Protein AF-A0A6G8S3D9-F1 (afdb_monomer_lite)

Sequence (100 aa):
MKVSKEKIVLEEFAAFEKGRIFSILDFSVYINDKKLRWILRHQFEKGEVIMAFPTIYYKVKMNSFFPDKILSPSIVLALEALTKRTGQKFQHDGGMVILP

pLDDT: mean 85.48, std 13.28, range [42.31, 96.5]

Secondary structure (DSSP, 8-state):
----HHHHHHHHHHHSPTT-EE-GGGSSS---HHHHHHHTHHHHHTTSEEEEETTEEEE--B-SSSTTSBPPPPHHHHHHHHHHHHSPPPPSSSS-----

Radius of gyration: 15.73 Å; chains: 1; bounding box: 35×42×52 Å

Organism: NCBI:txid2715163

Foldseek 3Di:
DDDDPLNQLVVQVVPDDALDKDAQVSGPDRDDLVVSCVSCVVCVVVVQWDALDVRMIHRWDADPVHRVDTDRRDPVNVQVNVCVVVVDHDDPDPDDDPDD

Structure (mmCIF, N/CA/C/O backbone):
data_AF-A0A6G8S3D9-F1
#
_entry.id   AF-A0A6G8S3D9-F1
#
loop_
_atom_site.group_PDB
_atom_site.id
_atom_site.type_symbol
_atom_site.label_atom_id
_atom_site.label_alt_id
_atom_site.label_comp_id
_atom_site.label_asym_id
_atom_site.label_entity_id
_atom_site.label_seq_id
_atom_site.pdbx_PDB_ins_code
_atom_site.Cartn_x
_atom_site.Cartn_y
_atom_site.Cartn_z
_atom_site.occupancy
_atom_site.B_iso_or_equiv
_atom_site.auth_seq_id
_atom_site.auth_comp_id
_atom_site.auth_asym_id
_atom_site.auth_atom_id
_atom_site.pdbx_PDB_model_num
ATOM 1 N N . MET A 1 1 ? -3.474 2.365 27.666 1.00 47.78 1 MET A N 1
ATOM 2 C CA . MET A 1 1 ? -3.571 3.389 26.597 1.00 47.78 1 MET A CA 1
ATOM 3 C C . MET A 1 1 ? -4.272 2.778 25.392 1.00 47.78 1 MET A C 1
ATOM 5 O O . MET A 1 1 ? -3.824 1.736 24.935 1.00 47.78 1 MET A O 1
ATOM 9 N N . LYS A 1 2 ? -5.364 3.372 24.887 1.00 56.81 2 LYS A N 1
ATOM 10 C CA . LYS A 1 2 ? -5.937 2.965 23.590 1.00 56.81 2 LYS A CA 1
ATOM 11 C C . LYS A 1 2 ? -5.004 3.467 22.486 1.00 56.81 2 LYS A C 1
ATOM 13 O O . LYS A 1 2 ? -4.832 4.674 22.348 1.00 56.81 2 LYS A O 1
ATOM 18 N N . VAL A 1 3 ? -4.382 2.559 21.740 1.00 70.88 3 VAL A N 1
ATOM 19 C CA . VAL A 1 3 ? -3.622 2.912 20.532 1.00 70.88 3 VAL A CA 1
ATOM 20 C C . VAL A 1 3 ? -4.621 3.413 19.483 1.00 70.88 3 VAL A C 1
ATOM 22 O O . VAL A 1 3 ? -5.669 2.796 19.284 1.00 70.88 3 VAL A O 1
ATOM 25 N N . SER A 1 4 ? -4.355 4.563 18.859 1.00 90.75 4 SER A N 1
ATOM 26 C CA . SER A 1 4 ? -5.237 5.101 17.819 1.00 90.75 4 SER A CA 1
ATOM 27 C C . SER A 1 4 ? -5.145 4.246 16.551 1.00 90.75 4 SER A C 1
ATOM 29 O O . SER A 1 4 ? -4.076 3.741 16.212 1.00 90.75 4 SER A O 1
ATOM 31 N N . LYS A 1 5 ? -6.256 4.105 15.814 1.00 91.50 5 LYS A N 1
ATOM 32 C CA . LYS A 1 5 ? -6.272 3.370 14.533 1.00 91.50 5 LYS A CA 1
ATOM 33 C C . LYS A 1 5 ? -5.219 3.896 13.554 1.00 91.50 5 LYS A C 1
ATOM 35 O O . LYS A 1 5 ? -4.608 3.123 12.837 1.00 91.50 5 LYS A O 1
ATOM 40 N N . GLU A 1 6 ? -4.991 5.207 13.554 1.00 93.50 6 GLU A N 1
ATOM 41 C CA . GLU A 1 6 ? -3.998 5.864 12.698 1.00 93.50 6 GLU A CA 1
ATOM 42 C C . GLU A 1 6 ? -2.576 5.393 13.003 1.00 93.50 6 GLU A C 1
ATOM 44 O O . GLU A 1 6 ? -1.813 5.124 12.081 1.00 93.50 6 GLU A O 1
ATOM 49 N N . LYS A 1 7 ? -2.241 5.231 14.289 1.00 94.44 7 LYS A N 1
ATOM 50 C CA . LYS A 1 7 ? -0.931 4.732 14.702 1.00 94.44 7 LYS A CA 1
ATOM 51 C C . LYS A 1 7 ? -0.706 3.292 14.230 1.00 94.44 7 LYS A C 1
ATOM 53 O O . LYS A 1 7 ? 0.344 3.019 13.665 1.00 94.44 7 LYS A O 1
ATOM 58 N N . ILE A 1 8 ? -1.712 2.425 14.374 1.00 95.50 8 ILE A N 1
ATOM 59 C CA . ILE A 1 8 ? -1.645 1.030 13.898 1.00 95.50 8 ILE A CA 1
ATOM 60 C C . ILE A 1 8 ? -1.383 0.991 12.387 1.00 95.50 8 ILE A C 1
ATOM 62 O O . ILE A 1 8 ? -0.481 0.301 11.931 1.00 95.50 8 ILE A O 1
ATOM 66 N N . VAL A 1 9 ? -2.117 1.794 11.612 1.00 95.56 9 VAL A N 1
ATOM 67 C CA . VAL A 1 9 ? -1.964 1.858 10.149 1.00 95.56 9 VAL A CA 1
ATOM 68 C C . VAL A 1 9 ? -0.567 2.321 9.742 1.00 95.56 9 VAL A C 1
ATOM 70 O O . VAL A 1 9 ? 0.013 1.763 8.815 1.00 95.56 9 VAL A O 1
ATOM 73 N N . LEU A 1 10 ? -0.016 3.331 10.420 1.00 95.94 10 LEU A N 1
ATOM 74 C CA . LEU A 1 10 ? 1.334 3.822 10.136 1.00 95.94 10 LEU A CA 1
ATOM 75 C C . LEU A 1 10 ? 2.411 2.781 10.473 1.00 95.94 10 LEU A C 1
ATOM 77 O O . LEU A 1 10 ? 3.363 2.634 9.709 1.00 95.94 10 LEU A O 1
ATOM 81 N N . GLU A 1 11 ? 2.253 2.050 11.577 1.00 96.19 11 GLU A N 1
ATOM 82 C CA . GLU A 1 11 ? 3.165 0.973 11.985 1.00 96.19 11 GLU A CA 1
ATOM 83 C C . GLU A 1 11 ? 3.124 -0.205 10.998 1.00 96.19 11 GLU A C 1
ATOM 85 O O . GLU A 1 11 ? 4.169 -0.642 10.513 1.00 96.19 11 GLU A O 1
ATOM 90 N N . GLU A 1 12 ? 1.929 -0.665 10.621 1.00 96.50 12 GLU A N 1
ATOM 91 C CA . GLU A 1 12 ? 1.750 -1.727 9.621 1.00 96.50 12 GLU A CA 1
ATOM 92 C C . GLU A 1 12 ? 2.281 -1.307 8.246 1.00 96.50 12 GLU A C 1
ATOM 94 O O . GLU A 1 12 ? 3.009 -2.060 7.594 1.00 96.50 12 GLU A O 1
ATOM 99 N N . PHE A 1 13 ? 1.999 -0.069 7.823 1.00 96.38 13 PHE A N 1
ATOM 100 C CA . PHE A 1 13 ? 2.544 0.474 6.582 1.00 96.38 13 PHE A CA 1
ATOM 101 C C . PHE A 1 13 ? 4.076 0.527 6.612 1.00 96.38 13 PHE A C 1
ATOM 103 O O . PHE A 1 13 ? 4.724 0.200 5.612 1.00 96.3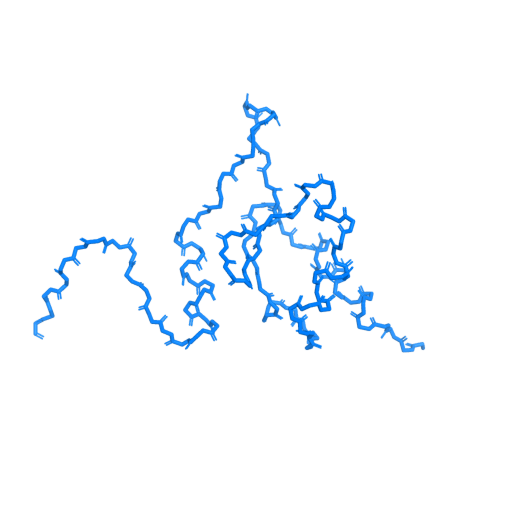8 13 PHE A O 1
ATOM 110 N N . ALA A 1 14 ? 4.680 0.933 7.732 1.00 96.00 14 ALA A N 1
ATOM 111 C CA . ALA A 1 14 ? 6.132 0.967 7.875 1.00 96.00 14 ALA A CA 1
ATOM 112 C C . ALA A 1 14 ? 6.742 -0.433 7.702 1.00 96.00 14 ALA A C 1
ATOM 114 O O . ALA A 1 14 ? 7.754 -0.555 7.007 1.00 96.00 14 ALA A O 1
ATOM 115 N N . ALA A 1 15 ? 6.076 -1.467 8.226 1.00 96.31 15 ALA A N 1
ATOM 116 C CA . ALA A 1 15 ? 6.486 -2.866 8.117 1.00 96.31 15 ALA A CA 1
ATOM 117 C C . ALA A 1 15 ? 6.360 -3.459 6.700 1.00 96.31 15 ALA A C 1
ATOM 119 O O . ALA A 1 15 ? 7.013 -4.456 6.399 1.00 96.31 15 ALA A O 1
ATOM 120 N N . PHE A 1 16 ? 5.563 -2.866 5.802 1.00 94.81 16 PHE A N 1
ATOM 121 C CA . PHE A 1 16 ? 5.492 -3.334 4.415 1.00 94.81 16 PHE A CA 1
ATOM 122 C C . PHE A 1 16 ? 6.837 -3.203 3.696 1.00 94.81 16 PHE A C 1
ATOM 124 O O . PHE A 1 16 ? 7.507 -2.171 3.760 1.00 94.81 16 PHE A O 1
ATOM 131 N N . GLU A 1 17 ? 7.205 -4.214 2.919 1.00 94.62 17 GLU A N 1
ATOM 132 C CA . GLU A 1 17 ? 8.394 -4.147 2.075 1.00 94.62 17 GLU A CA 1
ATOM 133 C C . GLU A 1 17 ? 8.225 -3.130 0.936 1.00 94.62 17 GLU A C 1
ATOM 135 O O . GLU A 1 17 ? 7.135 -2.938 0.386 1.00 94.62 17 GLU A O 1
ATOM 140 N N . LYS A 1 18 ? 9.323 -2.474 0.542 1.00 94.19 18 LYS A N 1
ATOM 141 C CA . LYS A 1 18 ? 9.343 -1.679 -0.694 1.00 94.19 18 LYS A CA 1
ATOM 142 C C . LYS A 1 18 ? 9.120 -2.608 -1.885 1.00 94.19 18 LYS A C 1
ATOM 144 O O . LYS A 1 18 ? 9.763 -3.649 -1.993 1.00 94.19 18 LYS A O 1
ATOM 149 N N . GLY A 1 19 ? 8.260 -2.205 -2.809 1.00 92.94 19 GLY A N 1
ATOM 150 C CA . GLY A 1 19 ? 7.856 -3.020 -3.954 1.00 92.94 19 GLY A CA 1
ATOM 151 C C . GLY A 1 19 ? 6.559 -3.788 -3.717 1.00 92.94 19 GLY A C 1
ATOM 152 O O . GLY A 1 19 ? 6.105 -4.511 -4.601 1.00 92.94 19 GLY A O 1
ATOM 153 N N . ARG A 1 20 ? 5.949 -3.637 -2.538 1.00 92.38 20 ARG A N 1
ATOM 154 C CA . ARG A 1 20 ? 4.680 -4.276 -2.206 1.00 92.38 20 ARG A CA 1
ATOM 155 C C . ARG A 1 20 ? 3.496 -3.498 -2.772 1.00 92.38 20 ARG A C 1
ATOM 157 O O . ARG A 1 20 ? 3.423 -2.273 -2.656 1.00 92.38 20 ARG A O 1
ATOM 164 N N . ILE A 1 21 ? 2.530 -4.240 -3.303 1.00 92.94 21 ILE A N 1
ATOM 165 C CA . ILE A 1 21 ? 1.181 -3.752 -3.591 1.00 92.94 21 ILE A CA 1
ATOM 166 C C . ILE A 1 21 ? 0.287 -4.043 -2.387 1.00 92.94 21 ILE A C 1
ATOM 168 O O . ILE A 1 21 ? 0.382 -5.115 -1.791 1.00 92.94 21 ILE A O 1
ATOM 172 N N . PHE A 1 22 ? -0.556 -3.085 -2.014 1.00 92.56 22 PHE A N 1
ATOM 173 C CA . PHE A 1 22 ? -1.444 -3.207 -0.864 1.00 92.56 22 PHE A CA 1
ATOM 174 C C . PHE A 1 22 ? -2.764 -2.457 -1.067 1.00 92.56 22 PHE A C 1
ATOM 176 O O . PHE A 1 22 ? -2.911 -1.593 -1.936 1.00 92.56 22 PHE A O 1
ATOM 183 N N . SER A 1 23 ? -3.737 -2.792 -0.232 1.00 91.38 23 SER A N 1
ATOM 184 C CA . SER A 1 23 ? -5.071 -2.204 -0.180 1.00 91.38 23 SER A CA 1
ATOM 185 C C . SER A 1 23 ? -5.500 -1.985 1.275 1.00 91.38 23 SER A C 1
ATOM 187 O O . SER A 1 23 ? -4.776 -2.319 2.208 1.00 91.38 23 SER A O 1
ATOM 189 N N . ILE A 1 24 ? -6.710 -1.460 1.487 1.00 91.19 24 ILE A N 1
ATOM 190 C CA . ILE A 1 24 ? -7.284 -1.339 2.837 1.00 91.19 24 ILE A CA 1
ATOM 191 C C . ILE A 1 24 ? -7.443 -2.691 3.554 1.00 91.19 24 ILE A C 1
ATOM 193 O O . ILE A 1 24 ? -7.511 -2.713 4.776 1.00 91.19 24 ILE A O 1
ATOM 197 N N . LEU A 1 25 ? -7.521 -3.801 2.809 1.00 90.25 25 LEU A N 1
ATOM 198 C CA . LEU A 1 25 ? -7.729 -5.143 3.361 1.00 90.25 25 LEU A CA 1
ATOM 199 C C . LEU A 1 25 ? -6.448 -5.754 3.941 1.00 90.25 25 LEU A C 1
ATOM 201 O O . LEU A 1 25 ? -6.522 -6.750 4.650 1.00 90.25 25 LEU A O 1
ATOM 205 N N . ASP A 1 26 ? -5.286 -5.173 3.636 1.00 91.94 26 ASP A N 1
ATOM 206 C CA . ASP A 1 26 ? -3.994 -5.626 4.156 1.00 91.94 26 ASP A CA 1
ATOM 207 C C . ASP A 1 26 ? -3.717 -5.129 5.586 1.00 91.94 26 ASP A C 1
ATOM 209 O O . ASP A 1 26 ? -2.746 -5.567 6.199 1.00 91.94 26 ASP A O 1
ATOM 213 N N . PHE A 1 27 ? -4.542 -4.217 6.109 1.00 93.19 27 PHE A N 1
ATOM 214 C CA . PHE A 1 27 ? -4.409 -3.670 7.460 1.00 93.19 27 PHE A CA 1
ATOM 215 C C . PHE A 1 27 ? -5.283 -4.443 8.452 1.00 93.19 27 PHE A C 1
ATOM 217 O O . PHE A 1 27 ? -6.410 -4.829 8.129 1.00 93.19 27 PHE A O 1
ATOM 224 N N . SER A 1 28 ? -4.810 -4.620 9.690 1.00 94.31 28 SER A N 1
ATOM 225 C CA . SER A 1 28 ? -5.583 -5.332 10.728 1.00 94.31 28 SER A CA 1
ATOM 226 C C . SER A 1 28 ? -6.799 -4.543 11.220 1.00 94.31 28 SER A C 1
ATOM 228 O O . SER A 1 28 ? -7.739 -5.104 11.789 1.00 94.31 28 SER A O 1
ATOM 230 N N . VAL A 1 29 ? -6.796 -3.227 10.998 1.00 93.81 29 VAL A N 1
ATOM 231 C CA . VAL A 1 29 ? -7.876 -2.324 11.386 1.00 93.81 29 VAL A CA 1
ATOM 232 C C . VAL A 1 29 ? -8.652 -1.844 10.172 1.00 93.81 29 VAL A C 1
ATOM 234 O O . VAL A 1 29 ? -8.095 -1.348 9.197 1.00 93.81 29 VAL A O 1
ATOM 237 N N . TYR A 1 30 ? -9.980 -1.895 10.274 1.00 90.75 30 TYR A N 1
ATOM 238 C CA . TYR A 1 30 ? -10.829 -1.341 9.229 1.00 90.75 30 TYR A C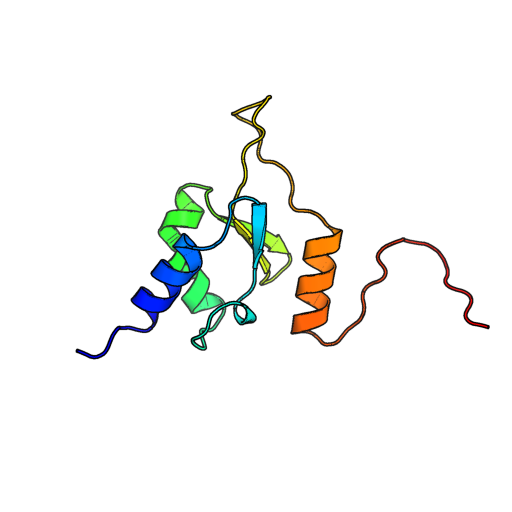A 1
ATOM 239 C C . TYR A 1 30 ? -10.676 0.185 9.135 1.00 90.75 30 TYR A C 1
ATOM 241 O O . TYR A 1 30 ? -10.967 0.925 10.090 1.00 90.75 30 TYR A O 1
ATOM 249 N N . ILE A 1 31 ? -10.287 0.636 7.943 1.00 91.06 31 ILE A N 1
ATOM 250 C CA . ILE A 1 31 ? -10.224 2.029 7.505 1.00 91.06 31 ILE A CA 1
ATOM 251 C C . ILE A 1 31 ? -10.795 2.137 6.089 1.00 91.06 31 ILE A C 1
ATOM 253 O O . ILE A 1 31 ? -10.611 1.254 5.255 1.00 91.06 31 ILE A O 1
ATOM 257 N N . ASN A 1 32 ? -11.487 3.236 5.796 1.00 91.88 32 ASN A N 1
ATOM 258 C CA . ASN A 1 32 ? -11.924 3.508 4.429 1.00 91.88 32 ASN A CA 1
ATOM 259 C C . ASN A 1 32 ? -10.794 4.142 3.600 1.00 91.88 32 ASN A C 1
ATOM 261 O O . ASN A 1 32 ? -9.838 4.699 4.142 1.00 91.88 32 ASN A O 1
ATOM 265 N N . ASP A 1 33 ? -10.940 4.099 2.276 1.00 91.31 33 ASP A N 1
ATOM 266 C CA . ASP A 1 33 ? -9.926 4.569 1.323 1.00 91.31 33 ASP A CA 1
ATOM 267 C C . ASP A 1 33 ? -9.559 6.050 1.522 1.00 91.31 33 ASP A C 1
ATOM 269 O O . ASP A 1 33 ? -8.385 6.414 1.548 1.00 91.31 33 ASP A O 1
ATOM 273 N N . LYS A 1 34 ? -10.560 6.911 1.747 1.00 93.75 34 LYS A N 1
ATOM 274 C CA . LYS A 1 34 ? -10.354 8.350 1.976 1.00 93.75 34 LYS A CA 1
ATOM 275 C C . LYS A 1 34 ? -9.519 8.601 3.233 1.00 93.75 34 LYS A C 1
ATOM 277 O O . LYS A 1 34 ? -8.630 9.451 3.224 1.00 93.75 34 LYS A O 1
ATOM 282 N N . LYS A 1 35 ? -9.790 7.858 4.309 1.00 94.44 35 LYS A N 1
ATOM 283 C CA . LYS A 1 35 ? -9.054 7.960 5.568 1.00 94.44 35 LYS A CA 1
ATOM 284 C C . LYS A 1 35 ? -7.644 7.387 5.427 1.00 94.44 35 LYS A C 1
ATOM 286 O O . LYS A 1 35 ? -6.724 8.027 5.918 1.00 94.44 35 LYS A O 1
ATOM 291 N N . LEU A 1 36 ? -7.457 6.274 4.710 1.00 95.12 36 LEU A N 1
ATOM 292 C CA . LEU A 1 36 ? -6.125 5.736 4.405 1.00 95.12 36 LEU A CA 1
ATOM 293 C C . LEU A 1 36 ? -5.262 6.768 3.668 1.00 95.12 36 LEU A C 1
ATOM 295 O O . LEU A 1 36 ? -4.145 7.047 4.095 1.00 95.12 36 LEU A O 1
ATOM 299 N N . ARG A 1 37 ? -5.793 7.390 2.607 1.00 94.81 37 ARG A N 1
ATOM 300 C CA . ARG A 1 37 ? -5.076 8.440 1.861 1.00 94.81 37 ARG A CA 1
ATOM 301 C C . ARG A 1 37 ? -4.712 9.634 2.726 1.00 94.81 37 ARG A C 1
ATOM 303 O O . ARG A 1 37 ? -3.650 10.212 2.548 1.00 94.81 37 ARG A O 1
ATOM 310 N N . TRP A 1 38 ? -5.597 10.004 3.649 1.00 95.88 38 TRP A N 1
ATOM 311 C CA . TRP A 1 38 ? -5.323 11.080 4.592 1.00 95.88 38 TRP A CA 1
ATOM 312 C C . TRP A 1 38 ? -4.215 10.698 5.584 1.00 95.88 38 TRP A C 1
ATOM 314 O O . TRP A 1 38 ? -3.307 11.494 5.792 1.00 95.88 38 TRP A O 1
ATOM 324 N N . ILE A 1 39 ? -4.248 9.478 6.137 1.00 95.75 39 ILE A N 1
ATOM 325 C CA . ILE A 1 39 ? -3.212 8.964 7.052 1.00 95.75 39 ILE A CA 1
ATOM 326 C C . ILE A 1 39 ? -1.847 8.906 6.348 1.00 95.75 39 ILE A C 1
ATOM 328 O O . ILE A 1 39 ? -0.849 9.325 6.924 1.00 95.75 39 ILE A O 1
ATOM 332 N N . LEU A 1 40 ? -1.806 8.432 5.099 1.00 96.25 40 LEU A N 1
ATOM 333 C CA . LEU A 1 40 ? -0.576 8.283 4.311 1.00 96.25 40 LEU A CA 1
ATOM 334 C C . LEU A 1 40 ? -0.217 9.520 3.473 1.00 96.25 40 LEU A C 1
ATOM 336 O O . LEU A 1 40 ? 0.620 9.437 2.573 1.00 96.25 40 LEU A O 1
ATOM 340 N N . ARG A 1 41 ? -0.855 10.672 3.715 1.00 96.25 41 ARG A N 1
ATOM 341 C CA . ARG A 1 41 ? -0.713 11.866 2.867 1.00 96.25 41 ARG A CA 1
ATOM 342 C C . ARG A 1 41 ? 0.747 12.281 2.680 1.00 96.25 41 ARG A C 1
ATOM 344 O O . ARG A 1 41 ? 1.164 12.544 1.557 1.00 96.25 41 ARG A O 1
ATOM 351 N N . HIS A 1 42 ? 1.526 12.292 3.756 1.00 96.38 42 HIS A N 1
ATOM 352 C CA . HIS A 1 42 ? 2.937 12.668 3.689 1.00 96.38 42 HIS A CA 1
ATOM 353 C C . HIS A 1 42 ? 3.775 11.688 2.862 1.00 96.38 42 HIS A C 1
ATOM 355 O O . HIS A 1 42 ? 4.717 12.098 2.191 1.00 96.38 42 HIS A O 1
ATOM 361 N N . GLN A 1 43 ? 3.432 10.400 2.870 1.00 96.19 43 GLN A N 1
ATOM 362 C CA . GLN A 1 43 ? 4.100 9.390 2.053 1.00 96.19 43 GLN A CA 1
ATOM 363 C C . GLN A 1 43 ? 3.768 9.562 0.566 1.00 96.19 43 GLN A C 1
ATOM 365 O O . GLN A 1 43 ? 4.647 9.371 -0.273 1.00 96.19 43 GLN A O 1
ATOM 370 N N . PHE A 1 44 ? 2.544 9.984 0.228 1.00 94.56 44 PHE A N 1
ATOM 371 C CA . PHE A 1 44 ? 2.203 10.387 -1.142 1.00 94.56 44 PHE A CA 1
ATOM 372 C C . PHE A 1 44 ? 2.995 11.618 -1.587 1.00 94.56 44 PHE A C 1
ATOM 374 O O . PHE A 1 44 ? 3.569 11.610 -2.671 1.00 94.56 44 PHE A O 1
ATOM 381 N N . GLU A 1 45 ? 3.064 12.654 -0.746 1.00 95.31 45 GLU A N 1
ATOM 382 C CA . GLU A 1 45 ? 3.802 13.893 -1.041 1.00 95.31 45 GLU A CA 1
ATOM 383 C C . GLU A 1 45 ? 5.302 13.631 -1.269 1.00 95.31 45 GLU A C 1
ATOM 385 O O . GLU A 1 45 ? 5.922 14.280 -2.106 1.00 95.31 45 GLU A O 1
ATOM 390 N N . LYS A 1 46 ? 5.874 12.638 -0.577 1.00 93.44 46 LYS A N 1
ATOM 391 C CA . LYS A 1 46 ? 7.265 12.190 -0.760 1.00 93.44 46 LYS A CA 1
ATOM 392 C C . LYS A 1 46 ? 7.479 11.230 -1.935 1.00 93.44 46 LYS A C 1
ATOM 394 O O . LYS A 1 46 ? 8.619 10.868 -2.213 1.00 93.44 46 LYS A O 1
ATOM 399 N N . GLY A 1 47 ? 6.413 10.767 -2.588 1.00 91.88 47 GLY A N 1
ATOM 400 C CA . GLY A 1 47 ? 6.500 9.734 -3.623 1.00 91.88 47 GLY A CA 1
ATOM 401 C C . GLY A 1 47 ? 6.867 8.341 -3.092 1.00 91.88 47 GLY A C 1
ATOM 402 O O . GLY A 1 47 ? 7.309 7.493 -3.858 1.00 91.88 47 GLY A O 1
ATOM 403 N N . GLU A 1 48 ? 6.690 8.076 -1.794 1.00 94.62 48 GLU A N 1
ATOM 404 C CA . GLU A 1 48 ? 6.901 6.747 -1.193 1.00 94.62 48 GLU A CA 1
ATOM 405 C C . GLU A 1 48 ? 5.730 5.794 -1.470 1.00 94.62 48 GLU A C 1
ATOM 407 O O . GLU A 1 48 ? 5.879 4.569 -1.404 1.00 94.62 48 GLU A O 1
ATOM 412 N N . VAL A 1 49 ? 4.559 6.353 -1.782 1.00 95.69 49 VAL A N 1
ATOM 413 C CA . VAL A 1 49 ? 3.356 5.617 -2.168 1.00 95.69 49 VAL A CA 1
ATOM 414 C C . VAL A 1 49 ? 2.792 6.222 -3.440 1.00 95.69 49 VAL A C 1
ATOM 416 O O . VAL A 1 49 ? 2.617 7.434 -3.539 1.00 95.69 49 VAL A O 1
ATOM 419 N N . ILE A 1 50 ? 2.451 5.361 -4.394 1.00 92.81 50 ILE A N 1
ATOM 420 C CA . ILE A 1 50 ? 1.702 5.744 -5.592 1.00 92.81 50 ILE A CA 1
ATOM 421 C C . ILE A 1 50 ? 0.459 4.871 -5.731 1.00 92.81 50 ILE A C 1
ATOM 423 O O . ILE A 1 50 ? 0.381 3.769 -5.185 1.00 92.81 50 ILE A O 1
ATOM 427 N N . MET A 1 51 ? -0.532 5.365 -6.466 1.00 90.56 51 MET A N 1
ATOM 428 C CA . MET A 1 51 ? -1.698 4.565 -6.822 1.00 90.56 51 MET A CA 1
ATOM 429 C C . MET A 1 51 ? -1.364 3.710 -8.044 1.00 90.56 51 MET A C 1
ATOM 431 O O . MET A 1 51 ? -1.016 4.251 -9.089 1.00 90.56 51 MET A O 1
ATOM 435 N N . ALA A 1 52 ? -1.473 2.390 -7.906 1.00 86.62 52 ALA A N 1
ATOM 436 C CA . ALA A 1 52 ? -1.259 1.458 -9.014 1.00 86.62 52 ALA A CA 1
ATOM 437 C C . ALA A 1 52 ? -2.548 1.233 -9.821 1.00 86.62 52 ALA A C 1
ATOM 439 O O . ALA A 1 52 ? -2.513 1.085 -11.037 1.00 86.62 52 ALA A O 1
ATOM 440 N N . PHE A 1 53 ? -3.689 1.222 -9.132 1.00 81.88 53 PHE A N 1
ATOM 441 C CA . PHE A 1 53 ? -5.030 1.058 -9.693 1.00 81.88 53 PHE A CA 1
ATOM 442 C C . PHE A 1 53 ? -6.039 1.682 -8.712 1.00 81.88 53 PHE A C 1
ATOM 444 O O . PHE A 1 53 ? -5.677 1.851 -7.542 1.00 81.88 53 PHE A O 1
ATOM 451 N N . PRO A 1 54 ? -7.284 2.038 -9.100 1.00 85.12 54 PRO A N 1
ATOM 452 C CA . PRO A 1 54 ? -8.287 2.509 -8.153 1.00 85.12 54 PRO A CA 1
ATOM 453 C C . PRO A 1 54 ? -8.289 1.718 -6.846 1.00 85.12 54 PRO A C 1
ATOM 455 O O . PRO A 1 54 ? -8.527 0.513 -6.830 1.00 85.12 54 PRO A O 1
ATOM 458 N N . THR A 1 55 ? -8.019 2.422 -5.741 1.00 86.69 55 THR A N 1
ATOM 459 C CA . THR A 1 55 ? -8.014 1.899 -4.362 1.00 86.69 55 THR A CA 1
ATOM 460 C C . THR A 1 55 ? -6.954 0.828 -4.045 1.00 86.69 55 THR A C 1
ATOM 462 O O . THR A 1 55 ? -7.046 0.151 -3.016 1.00 86.69 55 THR A O 1
ATOM 465 N N . ILE A 1 56 ? -5.947 0.694 -4.913 1.00 89.38 56 ILE A N 1
ATOM 466 C CA . ILE A 1 56 ? -4.770 -0.160 -4.750 1.00 89.38 56 ILE A CA 1
ATOM 467 C C . ILE A 1 56 ? -3.515 0.698 -4.838 1.00 89.38 56 ILE A C 1
ATOM 469 O O . ILE A 1 56 ? -3.336 1.521 -5.741 1.00 89.38 56 ILE A O 1
ATOM 473 N N . TYR A 1 57 ? -2.626 0.468 -3.888 1.00 93.44 57 TYR A N 1
ATOM 474 C CA . TYR A 1 57 ? -1.457 1.288 -3.647 1.00 93.44 57 TYR A CA 1
ATOM 475 C C . TYR A 1 57 ? -0.192 0.469 -3.823 1.00 93.44 57 TYR A C 1
ATOM 477 O O . TYR A 1 57 ? -0.178 -0.744 -3.624 1.00 93.44 57 TYR A O 1
ATOM 485 N N . TYR A 1 58 ? 0.882 1.153 -4.184 1.00 95.12 58 TYR A N 1
ATOM 486 C CA . TYR A 1 58 ? 2.202 0.575 -4.335 1.00 95.12 58 TYR A CA 1
ATOM 487 C C . TYR A 1 58 ? 3.180 1.322 -3.441 1.00 95.12 58 TYR A C 1
ATOM 489 O O . TYR A 1 58 ? 3.316 2.543 -3.555 1.00 95.12 58 TYR A O 1
ATOM 497 N N . LYS A 1 59 ? 3.858 0.587 -2.554 1.00 96.06 59 LYS A N 1
ATOM 498 C CA . LYS A 1 59 ? 4.972 1.120 -1.770 1.00 96.06 59 LYS A CA 1
ATOM 499 C C . LYS A 1 59 ? 6.201 1.138 -2.666 1.00 96.06 59 LYS A C 1
ATOM 501 O O . LYS A 1 59 ? 6.695 0.086 -3.068 1.00 96.06 59 LYS A O 1
ATOM 506 N N . VAL A 1 60 ? 6.676 2.331 -2.994 1.00 94.44 60 VAL A N 1
ATOM 507 C CA . VAL A 1 60 ? 7.659 2.541 -4.056 1.00 94.44 60 VAL A CA 1
ATOM 508 C C . VAL A 1 60 ? 8.975 1.820 -3.759 1.00 94.44 60 VAL A C 1
ATOM 510 O O . VAL A 1 60 ? 9.567 1.948 -2.683 1.00 94.44 60 VAL A O 1
ATOM 513 N N . LYS A 1 61 ? 9.446 1.060 -4.753 1.00 94.19 61 LYS A N 1
ATOM 514 C CA . LYS A 1 61 ? 10.800 0.505 -4.815 1.00 94.19 61 LYS A CA 1
ATOM 515 C C . LYS A 1 61 ? 11.571 1.228 -5.908 1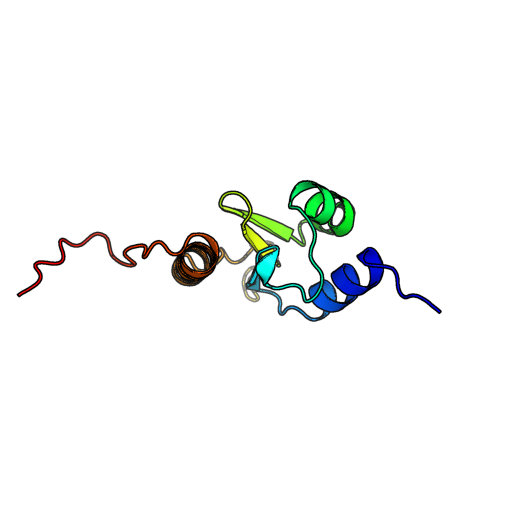.00 94.19 61 LYS A C 1
ATOM 517 O O . LYS A 1 61 ? 11.099 1.301 -7.038 1.00 94.19 61 LYS A O 1
ATOM 522 N N . MET A 1 62 ? 12.749 1.739 -5.574 1.00 90.81 62 MET A N 1
ATOM 523 C CA . MET A 1 62 ? 13.655 2.317 -6.565 1.00 90.81 62 MET A CA 1
ATOM 524 C C . MET A 1 62 ? 14.455 1.220 -7.257 1.00 90.81 62 MET A C 1
ATOM 526 O O . MET A 1 62 ? 14.743 0.174 -6.665 1.00 90.81 62 MET A O 1
ATOM 530 N N . ASN A 1 63 ? 14.813 1.464 -8.510 1.00 90.38 63 ASN A N 1
ATOM 531 C CA . ASN A 1 63 ? 15.719 0.608 -9.246 1.00 90.38 63 ASN A CA 1
ATOM 532 C C . ASN A 1 63 ? 17.142 0.798 -8.697 1.00 90.38 63 ASN A C 1
ATOM 534 O O . ASN A 1 63 ? 17.670 1.905 -8.688 1.00 90.38 63 ASN A O 1
ATOM 538 N N . SER A 1 64 ? 17.770 -0.287 -8.244 1.00 86.62 64 SER A N 1
ATOM 539 C CA . SER A 1 64 ? 19.124 -0.244 -7.675 1.00 86.62 64 SER A CA 1
ATOM 540 C C . SER A 1 64 ? 20.200 0.171 -8.685 1.00 86.62 64 SER A C 1
ATOM 542 O O . SER A 1 64 ? 21.219 0.718 -8.282 1.00 86.62 64 SER A O 1
ATOM 544 N N . PHE A 1 65 ? 19.977 -0.074 -9.980 1.00 87.00 65 PHE A N 1
ATOM 545 C CA . PHE A 1 65 ? 20.887 0.297 -11.069 1.00 87.00 65 PHE A CA 1
ATOM 546 C C . PHE A 1 65 ? 20.597 1.693 -11.637 1.00 87.00 65 PHE A C 1
ATOM 548 O O . PHE A 1 65 ? 21.497 2.343 -12.157 1.00 87.00 65 PHE A O 1
ATOM 555 N N . PHE A 1 66 ? 19.350 2.160 -11.531 1.00 87.75 66 PHE A N 1
ATOM 556 C CA . PHE A 1 66 ? 18.908 3.477 -11.991 1.00 87.75 66 PHE A CA 1
ATOM 557 C C . PHE A 1 66 ? 18.171 4.187 -10.844 1.00 87.75 66 PHE A C 1
ATOM 559 O O . PHE A 1 66 ? 16.942 4.130 -10.802 1.00 87.75 66 PHE A O 1
ATOM 566 N N . PRO A 1 67 ? 18.889 4.823 -9.901 1.00 77.75 67 PRO A N 1
ATOM 567 C CA . PRO A 1 67 ? 18.329 5.284 -8.624 1.00 77.75 67 PRO A CA 1
ATOM 568 C C . PRO A 1 67 ? 17.182 6.296 -8.763 1.00 77.75 67 PRO A C 1
ATOM 570 O O . PRO A 1 67 ? 16.304 6.334 -7.904 1.00 77.75 67 PRO A O 1
ATOM 573 N N . ASP A 1 68 ? 17.132 7.036 -9.871 1.00 85.38 68 ASP A N 1
ATOM 574 C CA . ASP A 1 68 ? 16.061 7.996 -10.170 1.00 85.38 68 ASP A CA 1
ATOM 575 C C . ASP A 1 68 ? 14.817 7.350 -10.805 1.00 85.38 68 ASP A C 1
ATOM 577 O O . ASP A 1 68 ? 13.827 8.025 -11.094 1.00 85.38 68 ASP A O 1
ATOM 581 N N . LYS A 1 69 ? 14.847 6.034 -11.057 1.00 87.12 69 LYS A N 1
ATOM 582 C CA . LYS A 1 69 ? 13.739 5.293 -11.664 1.00 87.12 69 LYS A CA 1
ATOM 583 C C . LYS A 1 69 ? 13.025 4.427 -10.637 1.00 87.12 69 LYS A C 1
ATOM 585 O O . LYS A 1 69 ? 13.590 3.496 -10.063 1.00 87.12 69 LYS A O 1
ATOM 590 N N . ILE A 1 70 ? 11.728 4.674 -10.494 1.00 90.88 70 ILE A N 1
ATOM 591 C CA . ILE A 1 70 ? 10.812 3.796 -9.767 1.00 90.88 70 ILE A CA 1
ATOM 592 C C . ILE A 1 70 ? 10.661 2.483 -10.545 1.00 90.88 70 ILE A C 1
ATOM 594 O O . ILE A 1 70 ? 10.412 2.488 -11.751 1.00 90.88 70 ILE A O 1
ATOM 598 N N . LEU A 1 7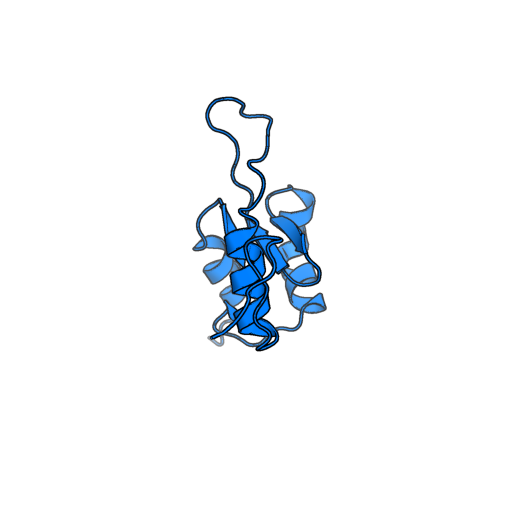1 ? 10.782 1.350 -9.853 1.00 89.12 71 LEU A N 1
ATOM 599 C CA . LEU A 1 71 ? 10.372 0.059 -10.397 1.00 89.12 71 LEU A CA 1
ATOM 600 C C . LEU A 1 71 ? 8.851 0.023 -10.461 1.00 89.12 71 LEU A C 1
ATOM 602 O O . LEU A 1 71 ? 8.187 0.176 -9.432 1.00 89.12 71 LEU A O 1
ATOM 606 N N . SER A 1 72 ? 8.308 -0.188 -11.656 1.00 84.25 72 SER A N 1
ATOM 607 C CA . SER A 1 72 ? 6.871 -0.344 -11.851 1.00 84.25 72 SER A CA 1
ATOM 608 C C . SER A 1 72 ? 6.327 -1.498 -10.995 1.00 84.25 72 SER A C 1
ATOM 610 O O . SER A 1 72 ? 6.995 -2.528 -10.866 1.00 84.25 72 SER A O 1
ATOM 612 N N . PRO A 1 73 ? 5.126 -1.350 -10.407 1.00 85.00 73 PRO A N 1
ATOM 613 C CA . PRO A 1 73 ? 4.476 -2.442 -9.695 1.00 85.00 73 PRO A CA 1
ATOM 614 C C . PRO A 1 73 ? 4.266 -3.641 -10.625 1.00 85.00 73 PRO A C 1
ATOM 616 O O . PRO A 1 73 ? 3.942 -3.474 -11.800 1.00 85.00 73 PRO A O 1
ATOM 619 N N . SER A 1 74 ? 4.410 -4.855 -10.091 1.00 82.38 74 SER A N 1
ATOM 620 C CA . SER A 1 74 ? 4.065 -6.067 -10.839 1.00 82.38 74 SER A CA 1
ATOM 621 C C . SER A 1 74 ? 2.567 -6.081 -11.138 1.00 82.38 74 SER A C 1
ATOM 623 O O . SER A 1 74 ? 1.744 -6.075 -10.220 1.00 82.38 74 SER A O 1
ATOM 625 N N . ILE A 1 75 ? 2.212 -6.125 -12.423 1.00 78.50 75 ILE A N 1
ATOM 626 C CA . ILE A 1 75 ? 0.812 -6.160 -12.857 1.00 78.50 75 ILE A CA 1
ATOM 627 C C . ILE A 1 75 ? 0.089 -7.408 -12.339 1.00 78.50 75 ILE A C 1
ATOM 629 O O . ILE A 1 75 ? -1.053 -7.314 -11.906 1.00 78.50 75 ILE A O 1
ATOM 633 N N . VAL A 1 76 ? 0.783 -8.547 -12.265 1.00 81.50 76 VAL A N 1
ATOM 634 C CA . VAL A 1 76 ? 0.255 -9.801 -11.705 1.00 81.50 76 VAL A CA 1
ATOM 635 C C . VAL A 1 76 ? -0.159 -9.608 -10.245 1.00 81.50 76 VAL A C 1
ATOM 637 O O . VAL A 1 76 ? -1.291 -9.915 -9.883 1.00 81.50 76 VAL A O 1
ATOM 640 N N . LEU A 1 77 ? 0.709 -8.998 -9.431 1.00 81.31 77 LEU A N 1
ATOM 641 C CA . LEU A 1 77 ? 0.404 -8.713 -8.025 1.00 81.31 77 LEU A CA 1
ATOM 642 C C . LEU A 1 77 ? -0.764 -7.721 -7.878 1.00 81.31 77 LEU A C 1
ATOM 644 O O . LEU A 1 77 ? -1.544 -7.817 -6.930 1.00 81.31 77 LEU A O 1
ATOM 648 N N . ALA A 1 78 ? -0.910 -6.775 -8.814 1.00 80.62 78 ALA A N 1
ATOM 649 C CA . ALA A 1 78 ? -2.026 -5.830 -8.810 1.00 80.62 78 ALA A CA 1
ATOM 650 C C . ALA A 1 78 ? -3.363 -6.543 -9.073 1.00 80.62 78 ALA A C 1
ATOM 652 O O . ALA A 1 78 ? -4.349 -6.285 -8.378 1.00 80.62 78 ALA A O 1
ATOM 653 N N . LEU A 1 79 ? -3.384 -7.470 -10.034 1.00 81.44 79 LEU A N 1
ATOM 654 C CA . LEU A 1 79 ? -4.557 -8.280 -10.373 1.00 81.44 79 LEU A CA 1
ATOM 655 C C . LEU A 1 79 ? -4.938 -9.259 -9.250 1.00 81.44 79 LEU A C 1
ATOM 657 O O . LEU A 1 79 ? -6.123 -9.446 -8.964 1.00 81.44 79 LEU A O 1
ATOM 661 N N . GLU A 1 80 ? -3.959 -9.840 -8.556 1.00 82.94 80 GLU A N 1
ATOM 662 C CA . GLU A 1 80 ? -4.208 -10.677 -7.375 1.00 82.94 80 GLU A CA 1
ATOM 663 C C . GLU A 1 80 ? -4.829 -9.875 -6.224 1.00 82.94 80 GLU A C 1
ATOM 665 O O . GLU A 1 80 ? -5.795 -10.323 -5.597 1.00 82.94 80 GLU A O 1
ATOM 670 N N . ALA A 1 81 ? -4.313 -8.669 -5.960 1.00 83.06 81 ALA A N 1
ATOM 671 C CA . ALA A 1 81 ? -4.871 -7.773 -4.950 1.00 83.06 81 ALA A CA 1
ATOM 672 C C . ALA A 1 81 ? -6.314 -7.358 -5.292 1.00 83.06 81 ALA A C 1
ATOM 674 O O . ALA A 1 81 ? -7.176 -7.332 -4.409 1.00 83.06 81 ALA A O 1
ATOM 675 N N . LEU A 1 82 ? -6.603 -7.099 -6.575 1.00 81.69 82 LEU A N 1
ATOM 676 C CA . LEU A 1 82 ? -7.969 -6.864 -7.050 1.00 81.69 82 LEU A CA 1
ATOM 677 C C . LEU A 1 82 ? -8.867 -8.072 -6.816 1.00 81.69 82 LEU A C 1
ATOM 679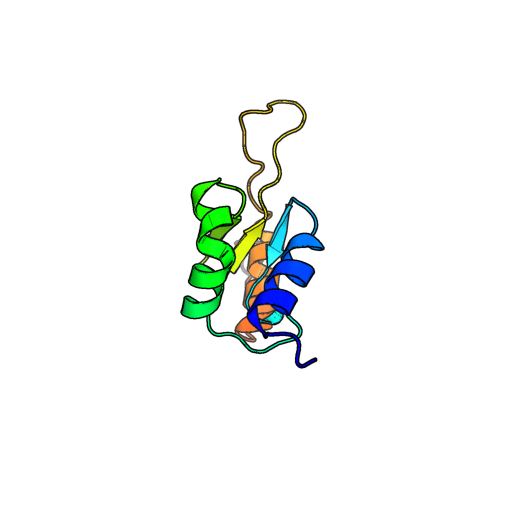 O O . LEU A 1 82 ? -9.948 -7.913 -6.255 1.00 81.69 82 LEU A O 1
ATOM 683 N N . THR A 1 83 ? -8.402 -9.265 -7.185 1.00 83.38 83 THR A N 1
ATOM 684 C CA . THR A 1 83 ? -9.162 -10.510 -7.030 1.00 83.38 83 THR A CA 1
ATOM 685 C C . THR A 1 83 ? -9.572 -10.737 -5.581 1.00 83.38 83 THR A C 1
ATOM 687 O O . THR A 1 83 ? -10.739 -11.009 -5.302 1.00 83.38 83 THR A O 1
ATOM 690 N N . LYS A 1 84 ? -8.644 -10.548 -4.634 1.00 81.94 84 LYS A N 1
ATOM 691 C CA . LYS A 1 84 ? -8.933 -10.665 -3.194 1.00 81.94 84 LYS A CA 1
ATOM 692 C C . LYS A 1 84 ? -9.982 -9.663 -2.719 1.00 81.94 84 LYS A C 1
ATOM 694 O O . LYS A 1 84 ? -10.762 -9.970 -1.824 1.00 81.94 84 LYS A O 1
ATOM 699 N N . ARG A 1 85 ? -10.000 -8.466 -3.307 1.00 79.31 85 ARG A N 1
ATOM 700 C CA . ARG A 1 85 ? -10.905 -7.386 -2.911 1.00 79.31 85 ARG A CA 1
ATOM 701 C C . ARG A 1 85 ? -12.301 -7.513 -3.508 1.00 79.31 85 ARG A C 1
ATOM 703 O O . ARG A 1 85 ? -13.275 -7.219 -2.822 1.00 79.31 85 ARG A O 1
ATOM 710 N N . THR A 1 86 ? -12.398 -7.852 -4.789 1.00 82.12 86 THR A N 1
ATOM 711 C CA . THR A 1 86 ? -13.669 -7.862 -5.529 1.00 82.12 86 THR A CA 1
ATOM 712 C C . THR A 1 86 ? -14.293 -9.251 -5.606 1.00 82.12 86 THR A C 1
ATOM 714 O O . THR A 1 86 ? -15.458 -9.368 -5.974 1.00 82.12 86 THR A O 1
ATOM 717 N N . GLY A 1 87 ? -13.526 -10.304 -5.304 1.00 81.44 87 GLY A N 1
ATOM 718 C CA . GLY A 1 87 ? -13.910 -11.692 -5.556 1.00 81.44 87 GLY A CA 1
ATOM 719 C C . GLY A 1 87 ? -13.904 -12.071 -7.042 1.00 81.44 87 GLY A C 1
ATOM 720 O O . GLY A 1 87 ? -14.263 -13.195 -7.385 1.00 81.44 87 GLY A O 1
ATOM 721 N N . GLN A 1 88 ? -13.508 -11.159 -7.935 1.00 81.38 88 GLN A N 1
ATOM 722 C CA . GLN A 1 88 ? -13.492 -11.385 -9.380 1.00 81.38 88 GLN A CA 1
ATOM 723 C C . GLN A 1 88 ? -12.119 -11.883 -9.816 1.00 81.38 88 GLN A C 1
ATOM 725 O O . GLN A 1 88 ? -11.110 -11.283 -9.468 1.00 81.38 88 GLN A O 1
ATOM 730 N N . LYS A 1 89 ? -12.071 -12.958 -10.603 1.00 78.75 89 LYS A N 1
ATOM 731 C CA . LYS A 1 89 ? -10.814 -13.447 -11.180 1.00 78.75 89 LYS A CA 1
ATOM 732 C C . LYS A 1 89 ? -10.470 -12.627 -12.417 1.00 78.75 89 LYS A C 1
ATOM 734 O O . LYS A 1 89 ? -11.261 -12.573 -13.356 1.00 78.75 89 LYS A O 1
ATOM 739 N N . PHE A 1 90 ? -9.287 -12.029 -12.422 1.00 73.06 90 PHE A N 1
ATOM 740 C CA . PHE A 1 90 ? -8.751 -11.331 -13.587 1.00 73.06 90 PHE A CA 1
ATOM 741 C C . PHE A 1 90 ? -7.817 -12.268 -14.353 1.00 73.06 90 PHE A C 1
ATOM 743 O O . PHE A 1 90 ? -7.037 -13.000 -13.749 1.00 73.06 90 PHE A O 1
ATOM 750 N N . GLN A 1 91 ? -7.919 -12.275 -15.682 1.00 70.75 91 GLN A N 1
ATOM 751 C CA . GLN A 1 91 ? -7.000 -13.041 -16.520 1.00 70.75 91 GLN A CA 1
ATOM 752 C C . GLN A 1 91 ? -5.612 -12.394 -16.463 1.00 70.75 91 GLN A C 1
ATOM 754 O O . GLN A 1 91 ? -5.489 -11.175 -16.578 1.00 70.75 91 GLN A O 1
ATOM 759 N N . HIS A 1 92 ? -4.581 -13.214 -16.260 1.00 65.44 92 HIS A N 1
ATOM 760 C CA . HIS A 1 92 ? -3.189 -12.762 -16.225 1.00 65.44 92 HIS A CA 1
ATOM 761 C C . HIS A 1 92 ? -2.628 -12.531 -17.635 1.00 65.44 92 HIS A C 1
ATOM 763 O O . HIS A 1 92 ? -1.800 -11.643 -17.821 1.00 65.44 92 HIS A O 1
ATOM 769 N N . ASP A 1 93 ? -3.160 -13.262 -18.619 1.00 67.81 93 ASP A N 1
ATOM 770 C CA . ASP A 1 93 ? -2.730 -13.254 -20.012 1.00 67.81 93 ASP A CA 1
ATOM 771 C C . ASP A 1 93 ? -3.941 -12.989 -20.920 1.00 67.81 93 ASP A C 1
ATOM 773 O O . ASP A 1 93 ? -5.015 -13.553 -20.712 1.00 67.81 93 ASP A O 1
ATOM 777 N N . GLY A 1 94 ? -3.785 -12.142 -21.941 1.00 51.06 94 GLY A N 1
ATOM 778 C CA . GLY A 1 94 ? -4.843 -11.787 -22.902 1.00 51.06 94 GLY A CA 1
ATOM 779 C C . GLY A 1 94 ? -5.156 -12.878 -23.935 1.00 51.06 94 GLY A C 1
ATOM 780 O O . GLY A 1 94 ? -5.303 -12.574 -25.117 1.00 51.06 94 GLY A O 1
ATOM 781 N N . GLY A 1 95 ? -5.197 -14.144 -23.517 1.00 56.31 95 GLY A N 1
ATOM 782 C CA . GLY A 1 95 ? -5.464 -15.300 -24.370 1.00 56.31 95 GLY A CA 1
ATOM 783 C C . GLY A 1 95 ? -6.832 -15.917 -24.087 1.00 56.31 95 GLY A C 1
ATOM 784 O O . GLY A 1 95 ? -7.240 -16.056 -22.937 1.00 56.31 95 GLY A O 1
ATOM 785 N N . MET A 1 96 ? -7.542 -16.310 -25.147 1.00 42.31 96 MET A N 1
ATOM 786 C CA . MET A 1 96 ? -8.830 -16.996 -25.050 1.00 42.31 96 MET A CA 1
ATOM 787 C C . MET A 1 96 ? -8.636 -18.345 -24.338 1.00 42.31 96 MET A C 1
ATOM 789 O O . MET A 1 96 ? -8.077 -19.282 -24.904 1.00 42.31 96 MET A O 1
ATOM 793 N N . VAL A 1 97 ? -9.085 -18.447 -23.086 1.00 48.81 97 VAL A N 1
ATOM 794 C CA . VAL A 1 97 ? -9.158 -19.731 -22.381 1.00 48.81 97 VAL A CA 1
ATOM 795 C C . VAL A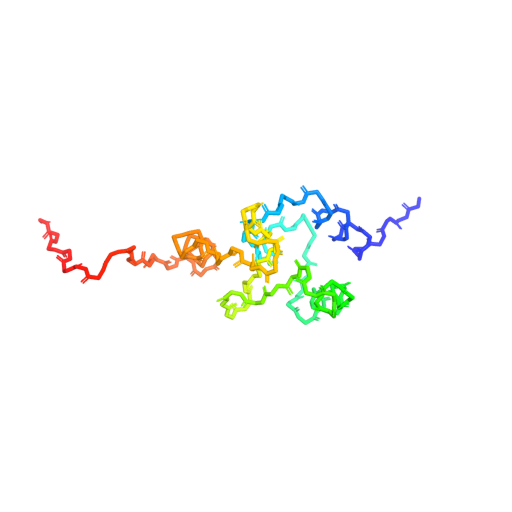 1 97 ? -10.363 -20.485 -22.936 1.00 48.81 97 VAL A C 1
ATOM 797 O O . VAL A 1 97 ? -11.502 -20.192 -22.579 1.00 48.81 97 VAL A O 1
ATOM 800 N N . ILE A 1 98 ? -10.118 -21.440 -23.831 1.00 45.50 98 ILE A N 1
ATOM 801 C CA . ILE A 1 98 ? -11.110 -22.460 -24.175 1.00 45.50 98 ILE A CA 1
ATOM 802 C C . ILE A 1 98 ? -11.093 -23.461 -23.020 1.00 45.50 98 ILE A C 1
ATOM 804 O O . ILE A 1 98 ? -10.119 -24.192 -22.842 1.00 45.50 98 ILE A O 1
ATOM 808 N N . LEU A 1 99 ? -12.131 -23.430 -22.186 1.00 45.22 99 LEU A N 1
ATOM 809 C CA . LEU A 1 99 ? -12.340 -24.459 -21.171 1.00 45.22 99 LEU A CA 1
ATOM 810 C C . LEU A 1 99 ? -12.800 -25.759 -21.865 1.00 45.22 99 LEU A C 1
ATOM 812 O O . LEU A 1 99 ? -13.624 -25.660 -22.778 1.00 45.22 99 LEU A O 1
ATOM 816 N N . PRO A 1 100 ? -12.273 -26.935 -21.472 1.00 52.09 100 PRO A N 1
ATOM 817 C CA . PRO A 1 100 ? -12.791 -28.231 -21.908 1.00 52.09 100 PRO A CA 1
ATOM 818 C C . PRO A 1 100 ? -14.175 -28.536 -21.320 1.00 52.09 100 PRO A C 1
ATOM 820 O O . PRO A 1 100 ? -14.487 -28.021 -20.218 1.00 52.09 100 PRO A O 1
#